Protein AF-A0A845GRG9-F1 (afdb_monomer_lite)

Secondary structure (DSSP, 8-state):
-HHHHHHHHHHTT--------PPPEE-SS-EE--EEETTEEE--S---S----GGGTTS----

InterPro domains:
  IPR002018 Carboxylesterase, type B [PF00135] (25-63)
  IPR029058 Alpha/Beta hydrolase fold [G3DSA:3.40.50.1820] (20-63)
  IPR029058 Alpha/Beta hydrolase fold [SSF53474] (25-63)

Organism: NCBI:txid2692166

pLDDT: mean 82.44, std 17.05, range [51.06, 97.75]

Sequence (63 aa):
MMKIVLRWCLALLLPAWGCVLAAPVLTAEGALAGRREGGLEVYRGIPFALPPVGRWRWRPPQP

Structure (mmCIF, N/CA/C/O backbone):
data_AF-A0A845GRG9-F1
#
_entry.id   AF-A0A845GRG9-F1
#
loop_
_atom_site.group_PDB
_atom_site.id
_atom_site.type_symbol
_atom_site.label_atom_id
_atom_site.label_alt_id
_atom_site.label_comp_id
_atom_site.label_asym_id
_atom_site.label_entity_id
_atom_site.label_seq_id
_atom_site.pdbx_PDB_ins_code
_atom_site.Cartn_x
_atom_site.Cartn_y
_atom_site.Cartn_z
_atom_site.occupancy
_atom_site.B_iso_or_equiv
_atom_site.auth_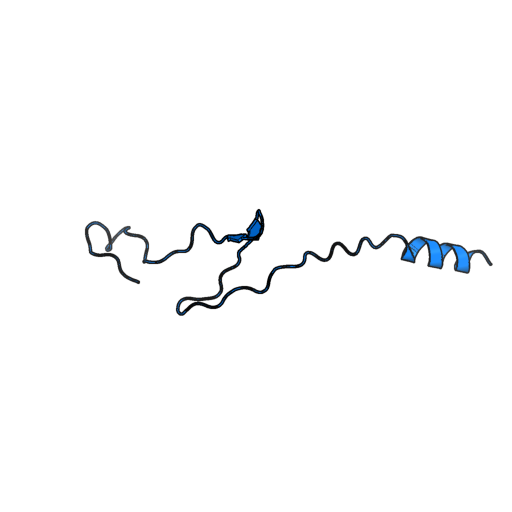seq_id
_atom_site.auth_comp_id
_atom_site.auth_asym_id
_atom_site.auth_atom_id
_atom_site.pdbx_PDB_model_num
ATOM 1 N N . MET A 1 1 ? 15.816 2.297 58.470 1.00 56.19 1 MET A N 1
ATOM 2 C CA . MET A 1 1 ? 14.629 3.166 58.299 1.00 56.19 1 MET A CA 1
ATOM 3 C C . MET A 1 1 ? 14.670 4.005 57.017 1.00 56.19 1 MET A C 1
ATOM 5 O O . MET A 1 1 ? 13.766 3.863 56.210 1.00 56.19 1 MET A O 1
ATOM 9 N N . MET A 1 2 ? 15.734 4.774 56.741 1.00 58.69 2 MET A N 1
ATOM 10 C CA . MET A 1 2 ? 15.831 5.668 55.560 1.00 58.69 2 MET A CA 1
ATOM 11 C C . MET A 1 2 ? 15.842 4.970 54.177 1.00 58.69 2 MET A C 1
ATOM 13 O O . MET A 1 2 ? 15.403 5.536 53.183 1.00 58.69 2 MET A O 1
ATOM 17 N N . LYS A 1 3 ? 16.300 3.712 54.104 1.00 51.06 3 LYS A N 1
ATOM 18 C CA . LYS A 1 3 ? 16.410 2.938 52.847 1.00 51.06 3 LYS A CA 1
ATOM 19 C C . LYS A 1 3 ? 15.070 2.383 52.338 1.00 51.06 3 LYS A C 1
ATOM 21 O O . LYS A 1 3 ? 14.949 2.068 51.160 1.00 51.06 3 LYS A O 1
ATOM 26 N N . ILE A 1 4 ? 14.079 2.256 53.225 1.00 60.12 4 ILE A N 1
ATOM 27 C CA . ILE A 1 4 ? 12.754 1.719 52.888 1.00 60.12 4 ILE A CA 1
ATOM 28 C C . ILE A 1 4 ? 11.954 2.771 52.121 1.00 60.12 4 ILE A C 1
ATOM 30 O O . ILE A 1 4 ? 11.486 2.477 51.030 1.00 60.12 4 ILE A O 1
ATOM 34 N N . VAL A 1 5 ? 11.906 4.017 52.600 1.00 64.50 5 VAL A N 1
ATOM 35 C CA . VAL A 1 5 ? 11.187 5.119 51.929 1.00 64.50 5 VAL A CA 1
ATOM 36 C C . VAL A 1 5 ? 11.754 5.400 50.528 1.00 64.50 5 VAL A C 1
ATOM 38 O O . VAL A 1 5 ? 11.000 5.600 49.580 1.00 64.50 5 VAL A O 1
ATOM 41 N N . LEU A 1 6 ? 13.079 5.301 50.362 1.00 58.06 6 LEU A N 1
ATOM 42 C CA . LEU A 1 6 ? 13.757 5.507 49.076 1.00 58.06 6 LEU A CA 1
ATOM 43 C C . LEU A 1 6 ? 13.392 4.443 48.022 1.00 58.06 6 LEU A C 1
ATOM 45 O O . LEU A 1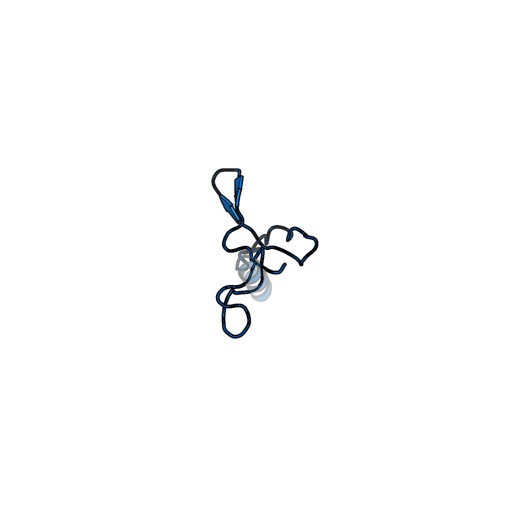 6 ? 13.306 4.747 46.834 1.00 58.06 6 LEU A O 1
ATOM 49 N N . ARG A 1 7 ? 13.128 3.203 48.455 1.00 55.88 7 ARG A N 1
ATOM 50 C CA . ARG A 1 7 ? 12.748 2.089 47.573 1.00 55.88 7 ARG A CA 1
ATOM 51 C C . ARG A 1 7 ? 11.288 2.175 47.111 1.00 55.88 7 ARG A C 1
ATOM 53 O O . ARG A 1 7 ? 10.988 1.734 46.007 1.00 55.88 7 ARG A O 1
ATOM 60 N N . TRP A 1 8 ? 10.409 2.788 47.908 1.00 56.53 8 TRP A N 1
ATOM 61 C CA . TRP A 1 8 ? 9.018 3.064 47.524 1.00 56.53 8 TRP A CA 1
ATOM 62 C C . TRP A 1 8 ? 8.893 4.297 46.612 1.00 56.53 8 TRP A C 1
ATOM 64 O O . TRP A 1 8 ? 8.093 4.273 45.683 1.00 56.53 8 TRP A O 1
ATOM 74 N N . CYS A 1 9 ? 9.744 5.318 46.777 1.00 56.78 9 CYS A N 1
ATOM 75 C CA . CYS A 1 9 ? 9.809 6.463 45.853 1.00 56.78 9 CYS A CA 1
ATOM 76 C C . CYS A 1 9 ? 10.262 6.073 44.434 1.00 56.78 9 CYS A C 1
ATOM 78 O O . CYS A 1 9 ? 9.758 6.618 43.456 1.00 56.78 9 CYS A O 1
ATOM 80 N N . LEU A 1 10 ? 11.185 5.113 44.302 1.00 56.16 10 LEU A N 1
ATOM 81 C CA . LEU A 1 10 ? 11.691 4.683 42.992 1.00 56.16 10 LEU A CA 1
ATOM 82 C C . LEU A 1 10 ? 10.686 3.807 42.217 1.00 56.16 10 LEU A C 1
ATOM 84 O O . LEU A 1 10 ? 10.714 3.779 40.991 1.00 56.16 10 LEU A O 1
ATOM 88 N N . ALA A 1 11 ? 9.767 3.129 42.914 1.00 57.28 11 ALA A N 1
ATOM 89 C CA . ALA A 1 11 ? 8.715 2.321 42.289 1.00 57.28 11 ALA A CA 1
ATOM 90 C C . ALA A 1 11 ? 7.563 3.164 41.704 1.00 57.28 11 ALA A C 1
ATOM 92 O O . ALA A 1 11 ? 6.846 2.692 40.827 1.00 57.28 11 ALA A O 1
ATOM 93 N N . LEU A 1 12 ? 7.403 4.415 42.151 1.00 59.91 12 LEU A N 1
ATOM 94 C CA . LEU A 1 12 ? 6.372 5.349 41.674 1.00 59.91 12 LEU A CA 1
ATOM 95 C C . LEU A 1 12 ? 6.768 6.126 40.403 1.00 59.91 12 LEU A C 1
ATOM 97 O O . LEU A 1 12 ? 5.947 6.859 39.861 1.00 59.91 12 LEU A O 1
ATOM 101 N N . LEU A 1 13 ? 8.004 5.968 39.919 1.00 60.88 13 LEU A N 1
ATOM 102 C CA . LEU A 1 13 ? 8.562 6.722 38.787 1.00 60.88 13 LEU A CA 1
ATOM 103 C C . LEU A 1 13 ? 8.607 5.950 37.464 1.00 60.88 13 LEU A C 1
ATOM 105 O O . LEU A 1 13 ? 9.176 6.448 36.496 1.00 60.88 13 LEU A O 1
ATOM 109 N N . LEU A 1 14 ? 8.015 4.759 37.387 1.00 63.91 14 LEU A N 1
ATOM 110 C CA . LEU A 1 14 ? 7.844 4.060 36.117 1.00 63.91 14 LEU A CA 1
ATOM 111 C C . LEU A 1 14 ? 6.451 4.389 35.570 1.00 63.91 14 LEU A C 1
ATOM 113 O O . LEU A 1 14 ? 5.506 3.657 35.877 1.00 63.91 14 LEU A O 1
ATOM 117 N N . PRO A 1 15 ? 6.268 5.442 34.743 1.00 61.25 15 PRO A N 1
ATOM 118 C CA . PRO A 1 15 ? 5.150 5.394 33.832 1.00 61.25 15 PRO A CA 1
ATOM 119 C C . PRO A 1 15 ? 5.437 4.180 32.954 1.00 61.25 15 PRO A C 1
ATOM 121 O O . PRO A 1 15 ? 6.404 4.146 32.191 1.00 61.25 15 PRO A O 1
ATOM 124 N N . ALA A 1 16 ? 4.615 3.147 33.095 1.00 60.84 16 ALA A N 1
ATOM 125 C CA . ALA A 1 16 ? 4.487 2.127 32.080 1.00 60.84 16 ALA A CA 1
ATOM 126 C C . ALA A 1 16 ? 3.873 2.806 30.848 1.00 60.84 16 ALA A C 1
ATOM 128 O O . ALA A 1 16 ? 2.700 2.628 30.534 1.00 60.84 16 ALA A O 1
ATOM 129 N N . TRP A 1 17 ? 4.664 3.618 30.143 1.00 58.59 17 TRP A N 1
ATOM 130 C CA . TRP A 1 17 ? 4.410 3.951 28.751 1.00 58.59 17 TRP A CA 1
ATOM 131 C C . TRP A 1 17 ? 4.701 2.695 27.940 1.00 58.59 17 TRP A C 1
ATOM 133 O O . TRP A 1 17 ? 5.667 2.600 27.189 1.00 58.59 17 TRP A O 1
ATOM 143 N N . GLY A 1 18 ? 3.851 1.688 28.129 1.00 56.84 18 GLY A N 1
ATOM 144 C CA . GLY A 1 18 ? 3.687 0.6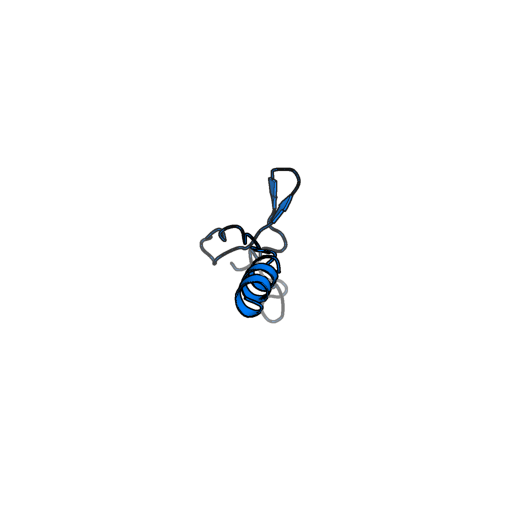51 27.142 1.00 56.84 18 GLY A CA 1
ATOM 145 C C . GLY A 1 18 ? 3.150 1.340 25.901 1.00 56.84 18 GLY A C 1
ATOM 146 O O . GLY A 1 18 ? 1.973 1.692 25.841 1.00 56.84 18 GLY A O 1
ATOM 147 N N . CYS A 1 19 ? 4.012 1.566 24.913 1.00 59.34 19 CYS A N 1
ATOM 148 C CA . CYS A 1 19 ? 3.532 1.714 23.555 1.00 59.34 19 CYS A CA 1
ATOM 149 C C . CYS A 1 19 ? 2.905 0.362 23.210 1.00 59.34 19 CYS A C 1
ATOM 151 O O . CYS A 1 19 ? 3.617 -0.601 22.929 1.00 59.34 19 CYS A O 1
ATOM 153 N N . VAL A 1 20 ? 1.580 0.253 23.325 1.00 62.28 20 VAL A N 1
ATOM 154 C CA . VAL A 1 20 ? 0.855 -0.855 22.706 1.00 62.28 20 VAL A CA 1
ATOM 155 C C . VAL A 1 20 ? 1.026 -0.653 21.207 1.00 62.28 20 VAL A C 1
ATOM 157 O O . VAL A 1 20 ? 0.287 0.096 20.570 1.00 62.28 20 VAL A O 1
ATOM 160 N N . LEU A 1 21 ? 2.070 -1.264 20.655 1.00 64.12 21 LEU A N 1
ATOM 161 C CA . LEU A 1 21 ? 2.187 -1.460 19.225 1.00 64.12 21 LEU A CA 1
ATOM 162 C C . LEU A 1 21 ? 1.109 -2.478 18.868 1.00 64.12 21 LEU A C 1
ATOM 164 O O . LEU A 1 21 ? 1.157 -3.621 19.324 1.00 64.12 21 LEU A O 1
ATOM 168 N N . ALA A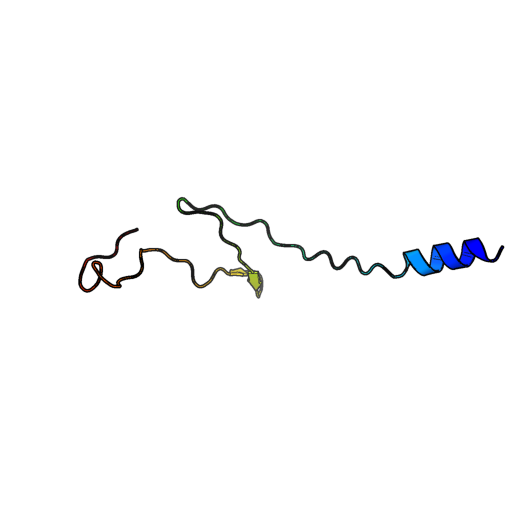 1 22 ? 0.097 -2.040 18.119 1.00 70.69 22 ALA A N 1
ATOM 169 C CA . ALA A 1 22 ? -0.869 -2.960 17.539 1.00 70.69 22 ALA A CA 1
ATOM 170 C C . ALA A 1 22 ? -0.105 -4.055 16.779 1.00 70.69 22 ALA A C 1
ATOM 172 O O . ALA A 1 22 ? 0.896 -3.762 16.116 1.00 70.69 22 ALA A O 1
ATOM 173 N N . ALA A 1 23 ? -0.547 -5.307 16.916 1.00 82.88 23 ALA A N 1
ATOM 174 C CA . ALA A 1 23 ? 0.090 -6.416 16.222 1.00 82.88 23 ALA A CA 1
ATOM 175 C C . ALA A 1 23 ? 0.085 -6.128 14.708 1.00 82.88 23 ALA A C 1
ATOM 177 O O . ALA A 1 23 ? -0.963 -5.748 14.179 1.00 82.88 23 ALA A O 1
ATOM 178 N N . PRO A 1 24 ? 1.231 -6.250 14.016 1.00 91.38 24 PRO A N 1
ATOM 179 C CA . PRO A 1 24 ? 1.282 -5.991 12.587 1.00 91.38 24 PRO A CA 1
ATOM 180 C C . PRO A 1 24 ? 0.434 -7.021 11.834 1.00 91.38 24 PRO A C 1
ATOM 182 O O . PRO A 1 24 ? 0.371 -8.191 12.214 1.00 91.38 24 PRO A O 1
ATOM 185 N N . VAL A 1 25 ? -0.200 -6.587 10.748 1.00 94.50 25 VAL A N 1
ATOM 186 C CA . VAL A 1 25 ? -1.008 -7.453 9.883 1.00 94.50 25 VAL A CA 1
ATOM 187 C C . VAL A 1 25 ? -0.113 -8.057 8.811 1.00 94.50 25 VAL A C 1
ATOM 189 O O . VAL A 1 25 ? 0.657 -7.344 8.174 1.00 94.50 25 VAL A O 1
ATOM 192 N N . LEU A 1 26 ? -0.204 -9.369 8.605 1.00 95.94 26 LEU A N 1
ATOM 193 C CA . LEU A 1 26 ? 0.556 -10.071 7.570 1.00 95.94 26 LEU A CA 1
ATOM 194 C C . LEU A 1 26 ? -0.209 -10.057 6.239 1.00 95.94 26 LEU A C 1
ATOM 196 O O . LEU A 1 26 ? -1.376 -10.443 6.193 1.00 95.94 26 LEU A O 1
ATOM 200 N N . THR A 1 27 ? 0.461 -9.646 5.164 1.00 94.25 27 THR A N 1
ATOM 201 C CA . THR A 1 27 ? 0.015 -9.793 3.770 1.00 94.25 27 THR A CA 1
ATOM 202 C C . THR A 1 27 ? 0.893 -10.812 3.041 1.00 94.25 27 THR A C 1
ATOM 204 O O . THR A 1 27 ? 1.811 -11.386 3.631 1.00 94.25 27 THR A O 1
ATOM 207 N N . ALA A 1 28 ? 0.625 -11.055 1.756 1.00 94.12 28 ALA A N 1
ATOM 208 C CA . ALA A 1 28 ? 1.475 -11.923 0.942 1.00 94.12 28 ALA A CA 1
ATOM 209 C C . ALA A 1 28 ? 2.883 -11.327 0.723 1.00 94.12 28 ALA A C 1
ATOM 211 O O . ALA A 1 28 ? 3.851 -12.067 0.570 1.00 94.12 28 ALA A O 1
ATOM 212 N N . GLU A 1 29 ? 3.003 -9.999 0.752 1.00 93.69 29 GLU A N 1
ATOM 213 C CA . GLU A 1 29 ? 4.223 -9.236 0.474 1.00 93.69 29 GLU A CA 1
ATOM 214 C C . GLU A 1 29 ? 4.997 -8.849 1.745 1.00 93.69 29 GLU A C 1
ATOM 216 O O . GLU A 1 29 ? 6.169 -8.480 1.663 1.00 93.69 29 GLU A O 1
ATOM 221 N N . GLY A 1 30 ? 4.377 -8.930 2.928 1.00 93.88 30 GLY A N 1
ATOM 222 C CA . GLY A 1 30 ? 5.055 -8.676 4.197 1.00 93.88 30 GLY A CA 1
ATOM 223 C C . GLY A 1 30 ? 4.142 -8.220 5.332 1.00 93.88 30 GLY A C 1
ATOM 224 O O . GLY A 1 30 ? 2.919 -8.276 5.255 1.00 93.88 30 GLY A O 1
ATOM 225 N N . ALA A 1 31 ? 4.755 -7.776 6.428 1.00 95.69 31 ALA A N 1
ATOM 226 C CA . ALA A 1 31 ? 4.040 -7.275 7.597 1.00 95.69 31 ALA A CA 1
ATOM 227 C C . ALA A 1 31 ? 3.770 -5.765 7.482 1.00 95.69 31 ALA A C 1
ATOM 229 O O . ALA A 1 31 ? 4.672 -4.989 7.163 1.00 95.69 31 ALA A O 1
ATOM 230 N N . LEU A 1 32 ? 2.548 -5.341 7.804 1.00 94.69 32 LEU A N 1
ATOM 231 C CA . LEU A 1 32 ? 2.111 -3.950 7.791 1.00 94.69 32 LEU A CA 1
ATOM 232 C C . LEU A 1 32 ? 1.795 -3.461 9.201 1.00 94.69 32 LEU A C 1
ATOM 234 O O . LEU A 1 32 ? 1.032 -4.079 9.944 1.00 94.69 32 LEU A O 1
ATOM 238 N N . ALA A 1 33 ? 2.349 -2.301 9.545 1.00 93.94 33 ALA A N 1
ATOM 239 C CA . ALA A 1 33 ? 1.998 -1.578 10.757 1.00 93.94 33 ALA A CA 1
ATOM 240 C C . ALA A 1 33 ? 0.943 -0.512 10.437 1.00 93.94 33 ALA A C 1
ATOM 242 O O . ALA A 1 33 ? 1.110 0.290 9.515 1.00 93.94 33 ALA A O 1
ATOM 243 N N . GLY A 1 34 ? -0.139 -0.504 11.209 1.00 92.62 34 GLY A N 1
ATOM 244 C CA . GLY A 1 34 ? -1.221 0.471 11.104 1.00 92.62 34 GLY A CA 1
ATOM 245 C C . GLY A 1 34 ? -1.398 1.274 12.383 1.00 92.62 34 GLY A C 1
ATOM 246 O O . GLY A 1 34 ? -0.669 1.110 13.364 1.00 92.62 34 GLY A O 1
ATOM 247 N N . ARG A 1 35 ? -2.403 2.148 12.387 1.00 92.56 35 ARG A N 1
ATOM 248 C CA . ARG A 1 35 ? -2.839 2.888 13.574 1.00 92.56 35 ARG A CA 1
ATOM 249 C C . ARG A 1 35 ? -4.343 2.751 13.743 1.00 92.56 35 ARG A C 1
ATOM 251 O O . ARG A 1 35 ? -5.083 2.787 12.767 1.00 92.56 35 ARG A O 1
ATOM 258 N N . ARG A 1 36 ? -4.804 2.663 14.991 1.00 92.12 36 ARG A N 1
ATOM 259 C CA . ARG A 1 36 ? -6.226 2.810 15.301 1.00 92.12 36 ARG A CA 1
ATOM 260 C C . ARG A 1 36 ? -6.599 4.294 15.370 1.00 92.12 36 ARG A C 1
ATOM 262 O O . ARG A 1 36 ? -6.058 5.025 16.195 1.00 92.12 36 ARG A O 1
ATOM 269 N N . GLU A 1 37 ? -7.528 4.731 14.528 1.00 93.88 37 GLU A N 1
ATOM 270 C CA . GLU A 1 37 ? -8.025 6.111 14.454 1.00 93.88 37 GLU A CA 1
ATOM 271 C C . GLU A 1 37 ? -9.554 6.095 14.363 1.00 93.88 37 GLU A C 1
ATOM 273 O O . GLU A 1 37 ? -10.115 5.433 13.496 1.00 93.88 37 GLU A O 1
ATOM 278 N N . GLY A 1 38 ? -10.252 6.792 15.266 1.00 92.38 38 GLY A N 1
ATOM 279 C CA . GLY A 1 38 ? -11.718 6.910 15.199 1.00 92.38 38 GLY A CA 1
ATOM 280 C C . GLY A 1 38 ? -12.482 5.576 15.230 1.00 92.38 38 GLY A C 1
ATOM 281 O O . GLY A 1 38 ? -13.556 5.475 14.652 1.00 92.38 38 GLY A O 1
ATOM 282 N N . GLY A 1 39 ? -11.920 4.538 15.859 1.00 92.75 39 GLY A N 1
ATOM 283 C CA . GLY A 1 39 ? -12.504 3.190 15.884 1.00 92.75 39 GLY A CA 1
ATOM 284 C C . GLY A 1 39 ? -12.180 2.324 14.661 1.00 92.75 39 GLY A C 1
ATOM 285 O O . GLY A 1 39 ? -12.570 1.161 14.638 1.00 92.75 39 GLY A O 1
ATOM 286 N N . LEU A 1 40 ? -11.429 2.847 13.691 1.00 95.00 40 LEU A N 1
ATOM 287 C CA . LEU A 1 40 ? -10.972 2.128 12.504 1.00 95.00 40 LEU A CA 1
ATOM 288 C C . LEU A 1 40 ? -9.496 1.757 12.626 1.00 95.00 40 LEU A C 1
ATOM 290 O O . LEU A 1 40 ? -8.718 2.473 13.255 1.00 95.00 40 LEU A O 1
ATOM 294 N N . GLU A 1 41 ? -9.098 0.662 11.987 1.00 94.12 41 GLU A N 1
ATOM 295 C CA . GLU A 1 41 ? -7.689 0.374 11.725 1.00 94.12 41 GLU A CA 1
ATOM 296 C C .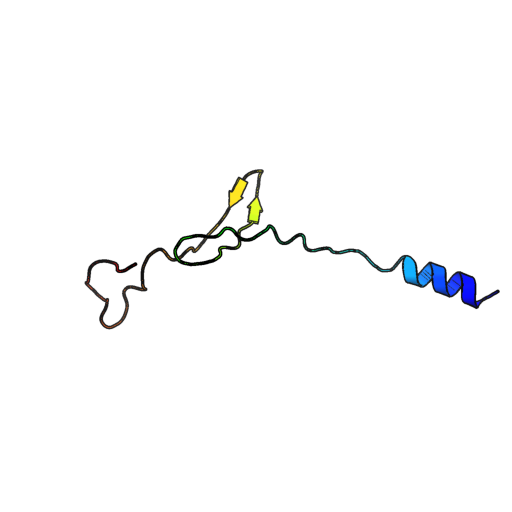 GLU A 1 41 ? -7.289 0.995 10.391 1.00 94.12 41 GLU A C 1
ATOM 298 O O . GLU A 1 41 ? -7.891 0.716 9.356 1.00 94.12 41 GLU A O 1
ATOM 303 N N . VAL A 1 42 ? -6.286 1.866 10.421 1.00 94.88 42 VAL A N 1
ATOM 304 C CA . VAL A 1 42 ? -5.878 2.657 9.268 1.00 94.88 42 VAL A CA 1
ATOM 305 C C . VAL A 1 42 ? -4.433 2.356 8.910 1.00 94.88 42 VAL A C 1
ATOM 307 O O . VAL A 1 42 ? -3.519 2.518 9.722 1.00 94.88 42 VAL A O 1
ATOM 310 N N . TYR A 1 43 ? -4.234 1.967 7.654 1.00 95.75 43 TYR A N 1
ATOM 311 C CA . TYR A 1 43 ? -2.938 1.679 7.058 1.00 95.75 43 TYR A CA 1
ATOM 312 C C . TYR A 1 43 ? -2.770 2.579 5.832 1.00 95.75 43 TYR A C 1
ATOM 314 O O . TYR A 1 43 ? -3.686 2.713 5.022 1.00 95.75 43 TYR A O 1
ATOM 322 N N . ARG A 1 44 ? -1.626 3.257 5.713 1.00 95.62 44 ARG A N 1
ATOM 323 C CA . ARG A 1 44 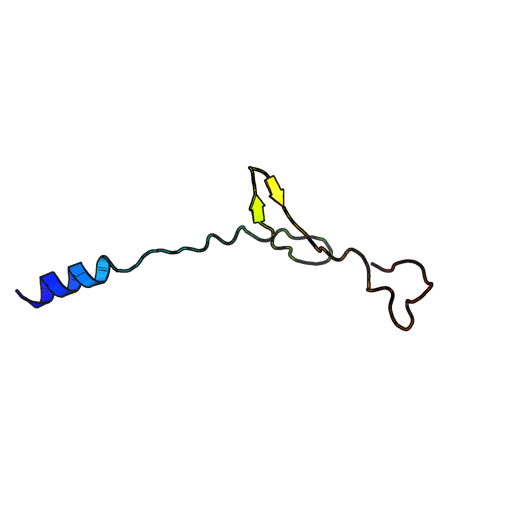? -1.377 4.263 4.666 1.00 95.62 44 ARG A CA 1
ATOM 324 C C . ARG A 1 44 ? -0.015 4.034 4.028 1.00 95.62 44 ARG A C 1
ATOM 326 O O . ARG A 1 44 ? 0.900 3.571 4.697 1.00 95.62 44 ARG A O 1
ATOM 333 N N . GLY A 1 45 ? 0.113 4.399 2.752 1.00 95.56 45 GLY A N 1
ATOM 334 C CA . GLY A 1 45 ? 1.381 4.303 2.021 1.00 95.56 45 GLY A CA 1
ATOM 335 C C . GLY A 1 45 ? 1.838 2.869 1.741 1.00 95.56 45 GLY A C 1
ATOM 336 O O . GLY A 1 45 ? 3.031 2.646 1.571 1.00 95.56 45 GLY A O 1
ATOM 337 N N . ILE A 1 46 ? 0.911 1.904 1.715 1.00 96.25 46 ILE A N 1
ATOM 338 C CA . ILE A 1 46 ? 1.231 0.503 1.429 1.00 96.25 46 ILE A CA 1
ATOM 339 C C . ILE A 1 46 ? 1.627 0.380 -0.052 1.00 96.25 46 ILE A C 1
ATOM 341 O O . ILE A 1 46 ? 0.810 0.715 -0.917 1.00 96.25 46 ILE A O 1
ATOM 345 N N . PRO A 1 47 ? 2.847 -0.086 -0.371 1.00 94.38 47 PRO A N 1
ATOM 346 C CA . PRO A 1 47 ? 3.219 -0.380 -1.745 1.00 94.38 47 PRO A CA 1
ATOM 347 C C . PRO A 1 47 ? 2.439 -1.604 -2.236 1.00 94.38 47 PRO A C 1
ATOM 349 O O . PRO A 1 47 ? 2.388 -2.626 -1.561 1.00 94.38 47 PRO A O 1
ATOM 352 N N . PHE A 1 48 ? 1.838 -1.487 -3.417 1.00 94.06 48 PHE A N 1
ATOM 353 C CA . PHE A 1 48 ? 1.119 -2.578 -4.095 1.00 94.06 48 PHE A CA 1
ATOM 354 C C . PHE A 1 48 ? 1.768 -2.969 -5.430 1.00 94.06 48 PHE A C 1
ATOM 356 O O . PHE A 1 48 ? 1.268 -3.836 -6.142 1.00 94.06 48 PHE A O 1
ATOM 363 N N . ALA A 1 49 ? 2.819 -2.244 -5.806 1.00 96.44 49 ALA A N 1
ATOM 364 C CA . ALA A 1 49 ? 3.569 -2.449 -7.025 1.00 96.44 49 ALA A CA 1
ATOM 365 C C . ALA A 1 49 ? 4.993 -1.904 -6.861 1.00 96.44 49 ALA A C 1
ATOM 367 O O . ALA A 1 49 ? 5.238 -0.980 -6.073 1.00 96.44 49 ALA A O 1
ATOM 368 N N . LEU A 1 50 ? 5.920 -2.406 -7.672 1.00 96.06 50 LEU A N 1
ATOM 369 C CA . LEU A 1 50 ? 7.253 -1.842 -7.822 1.00 96.06 50 LEU A CA 1
ATOM 370 C C . LEU A 1 50 ? 7.185 -0.377 -8.294 1.00 96.06 50 LEU A C 1
ATOM 372 O O . LEU A 1 50 ? 6.399 -0.044 -9.188 1.00 96.06 50 LEU A O 1
ATOM 376 N N . PRO A 1 51 ? 8.058 0.506 -7.771 1.00 96.56 51 PRO A N 1
ATOM 377 C CA . PRO A 1 51 ? 8.138 1.890 -8.224 1.00 96.56 51 PRO A CA 1
ATOM 378 C C . PRO A 1 51 ? 8.367 1.994 -9.748 1.00 96.56 51 PRO A C 1
ATOM 380 O O . PRO A 1 51 ? 9.321 1.393 -10.258 1.00 96.56 51 PRO A O 1
ATOM 383 N N . PRO A 1 52 ? 7.563 2.784 -10.493 1.00 96.69 52 PRO A N 1
ATOM 384 C CA . PRO A 1 52 ? 7.612 2.866 -11.959 1.00 96.69 52 PRO A CA 1
ATOM 385 C C . PRO A 1 52 ? 8.754 3.772 -12.459 1.00 96.69 52 PRO A C 1
ATOM 387 O O . PRO A 1 52 ? 8.562 4.697 -13.250 1.00 96.69 52 PRO A O 1
ATOM 390 N N . VAL A 1 53 ? 9.967 3.522 -11.971 1.00 97.62 53 VAL A N 1
ATOM 391 C CA . VAL A 1 53 ? 11.180 4.302 -12.248 1.00 97.62 53 VAL A CA 1
ATOM 392 C C . VAL A 1 53 ? 12.212 3.481 -13.028 1.00 97.62 53 VAL A C 1
ATOM 394 O O . VAL A 1 53 ? 12.159 2.250 -13.081 1.00 97.62 53 VAL A O 1
ATOM 397 N N . GLY A 1 54 ? 13.169 4.161 -13.670 1.00 96.75 54 GLY A N 1
ATOM 398 C CA . GLY A 1 54 ? 14.223 3.514 -14.458 1.00 96.75 54 GLY A CA 1
ATOM 399 C C . GLY A 1 54 ? 13.656 2.632 -15.573 1.00 96.75 54 GLY A C 1
ATOM 400 O O . GLY A 1 54 ? 12.836 3.085 -16.370 1.00 96.75 54 GLY A O 1
ATOM 401 N N . ARG A 1 55 ? 14.059 1.354 -15.604 1.00 96.75 55 ARG A N 1
ATOM 402 C CA . ARG A 1 55 ? 13.590 0.369 -16.600 1.00 96.75 55 ARG A CA 1
ATOM 403 C C . ARG A 1 55 ? 12.085 0.081 -16.550 1.00 96.75 55 ARG A C 1
ATOM 405 O O . ARG A 1 55 ? 11.562 -0.504 -17.492 1.00 96.75 55 ARG A O 1
ATOM 412 N N . TRP A 1 56 ? 11.414 0.448 -15.458 1.00 96.94 56 TRP A N 1
ATOM 413 C CA . TRP A 1 56 ? 9.975 0.254 -15.266 1.00 96.94 56 TRP A CA 1
ATOM 414 C C . TRP A 1 56 ? 9.142 1.455 -15.710 1.00 96.94 56 TRP A C 1
ATOM 416 O O . TRP A 1 56 ? 7.916 1.374 -15.740 1.00 96.94 56 TRP A O 1
ATOM 426 N N . ARG A 1 57 ? 9.784 2.564 -16.098 1.00 97.56 57 ARG A N 1
ATOM 427 C CA . ARG A 1 57 ? 9.075 3.721 -16.639 1.00 97.56 57 ARG A CA 1
ATOM 428 C C . ARG A 1 57 ? 8.343 3.324 -17.926 1.00 97.56 57 ARG A C 1
ATOM 430 O O . ARG A 1 57 ? 8.922 2.656 -18.781 1.00 97.56 57 ARG A O 1
ATOM 437 N N . TRP A 1 58 ? 7.091 3.760 -18.063 1.00 96.00 58 TRP A N 1
ATOM 438 C CA . TRP A 1 58 ? 6.226 3.468 -19.220 1.00 96.00 58 TRP A CA 1
ATOM 439 C C . TRP A 1 58 ? 5.939 1.975 -19.450 1.00 96.00 58 TRP A C 1
ATOM 441 O O . TRP A 1 58 ? 5.655 1.563 -20.573 1.00 96.00 58 TRP A O 1
ATOM 451 N N . ARG A 1 59 ? 6.005 1.154 -18.396 1.00 97.25 59 ARG A N 1
ATOM 452 C CA . ARG A 1 59 ? 5.612 -0.261 -18.425 1.00 97.25 59 ARG A CA 1
ATOM 453 C C . ARG A 1 59 ? 4.411 -0.511 -17.508 1.00 97.25 59 ARG A C 1
ATOM 455 O O . ARG A 1 59 ? 4.166 0.299 -16.613 1.00 97.25 59 ARG A O 1
ATOM 462 N N . PRO A 1 60 ? 3.678 -1.623 -17.698 1.00 97.75 60 PRO A N 1
ATOM 463 C CA . PRO A 1 60 ? 2.655 -2.045 -16.749 1.00 97.75 60 PRO A CA 1
ATOM 464 C C . PRO A 1 60 ? 3.226 -2.218 -15.330 1.00 97.75 60 PRO A C 1
ATOM 466 O O . PRO A 1 60 ? 4.388 -2.630 -15.196 1.00 97.75 60 PRO A O 1
ATOM 469 N N . PRO A 1 61 ? 2.427 -1.941 -14.282 1.00 96.56 61 PRO A N 1
ATOM 470 C CA . PRO A 1 61 ? 2.849 -2.124 -12.897 1.00 96.56 61 PRO A CA 1
ATOM 471 C C . PRO A 1 61 ? 3.241 -3.583 -12.648 1.00 96.56 61 PRO A C 1
ATOM 473 O O . PRO A 1 61 ? 2.609 -4.503 -13.165 1.00 96.56 61 PRO A O 1
ATOM 476 N N . GLN A 1 62 ? 4.307 -3.776 -11.880 1.00 95.44 62 GLN A N 1
ATOM 477 C CA . GLN A 1 62 ? 4.750 -5.089 -11.416 1.00 95.44 62 GLN A CA 1
ATOM 478 C C . GLN A 1 62 ? 4.414 -5.206 -9.930 1.00 95.44 62 GLN A C 1
ATOM 480 O O . GLN A 1 62 ? 4.570 -4.185 -9.266 1.00 95.44 62 GLN A O 1
ATOM 485 N N . PRO A 1 63 ? 3.984 -6.368 -9.418 1.00 92.25 63 PRO A N 1
ATOM 486 C CA . PRO A 1 63 ? 3.795 -6.592 -7.983 1.00 92.25 63 PRO A CA 1
ATOM 487 C C . PRO A 1 63 ? 5.068 -6.315 -7.174 1.00 92.25 63 PRO A C 1
ATOM 489 O O . PRO A 1 63 ? 6.160 -6.721 -7.640 1.00 92.25 63 PRO A O 1
#

Radius of gyration: 23.46 Å; chains: 1; bounding box: 29×19×78 Å

Foldseek 3Di:
DVVVVVVVVVVVPDPPPPPPQPAFDADPVGTFGFDQDPNDTDGPPDDPFDDCDDVNPPHPTHD